Protein AF-A0A8J2NSH9-F1 (afdb_monomer)

Mean predicted aligned error: 5.48 Å

Nearest PDB structures (foldseek):
  3hug-assembly1_C  TM=7.526E-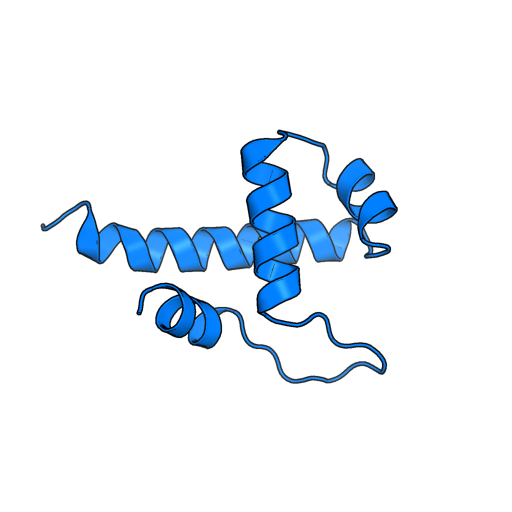01  e=5.585E-01  Mycobacterium tuberculosis H37Rv
  3hug-assembly6_K  TM=7.283E-01  e=6.255E-01  Mycobacterium tuberculosis H37Rv
  3hug-assembly6_A  TM=7.447E-01  e=6.620E-01  Mycobacterium tuberculosis H37Rv
  6kon-assembly1_F  TM=7.539E-01  e=2.891E+00  Mycobacterium tuberculosis H37Rv
  3po4-assembly1_A  TM=5.911E-01  e=2.581E+00  Thermus aquaticus

Foldseek 3Di:
DVLVQLQVQLDDDCPDPDDQHSVNLVVLLVCCVVPVDQLVVSCVVVVHDSVVSVVSNVSSVVSVCVSCCVVVPDD

Secondary structure (DSSP, 8-state):
-HHHHHHHHH-----SSSPPPHHHHHHHHHHHHHH---HHHHHHHHT--HHHHHHHHHHHHHHHHHHHHHHH---

pLDDT: mean 85.85, std 9.1, range [58.72, 94.5]

Organism: NCBI:txid39272

Sequence (75 aa):
LIYTRILAKISHAPNHCRPITPLERLSITLRYLASGNSHISLALNYRVSPASISKIVREVMVAICEEFEKECLPV

Solvent-accessible surface area (backbone atoms only — not comparable to full-atom values): 4476 Å² total; per-residue (Å²): 116,67,66,63,61,50,41,70,72,58,56,73,82,73,88,49,102,74,57,81,46,45,66,55,44,49,50,56,32,52,48,38,71,76,65,69,58,56,52,61,61,49,15,67,74,70,74,42,58,41,70,55,46,53,51,40,37,52,53,51,49,50,50,47,48,66,57,44,44,71,71,76,52,79,125

Structure (mmCIF, N/CA/C/O backbone):
data_AF-A0A8J2NSH9-F1
#
_entry.id   AF-A0A8J2NSH9-F1
#
loop_
_atom_site.group_PDB
_atom_site.id
_atom_site.type_symbol
_atom_site.label_atom_id
_atom_site.label_alt_id
_atom_site.label_comp_id
_atom_site.label_asym_id
_atom_site.label_entity_id
_atom_site.label_seq_id
_atom_site.pdbx_PDB_ins_code
_atom_site.Cartn_x
_atom_site.Cartn_y
_atom_site.Cartn_z
_atom_site.occupancy
_atom_site.B_iso_or_equiv
_atom_site.auth_seq_id
_atom_site.auth_comp_id
_atom_site.auth_asym_id
_atom_site.auth_atom_id
_atom_site.pdbx_PDB_model_num
ATOM 1 N N . LEU A 1 1 ? -13.789 -13.540 0.086 1.00 60.38 1 LEU A N 1
ATOM 2 C CA . LEU A 1 1 ? -14.847 -12.518 -0.098 1.00 60.38 1 LEU A CA 1
ATOM 3 C C . LEU A 1 1 ? -14.334 -11.095 0.155 1.00 60.38 1 LEU A C 1
ATOM 5 O O . LEU A 1 1 ? -14.479 -10.268 -0.730 1.00 60.38 1 LEU A O 1
ATOM 9 N N . ILE A 1 2 ? -13.664 -10.802 1.278 1.00 66.19 2 ILE A N 1
ATOM 10 C CA . ILE A 1 2 ? -13.058 -9.468 1.520 1.00 66.19 2 ILE A CA 1
ATOM 11 C C . ILE A 1 2 ? -11.813 -9.220 0.649 1.00 66.19 2 ILE A C 1
ATOM 13 O O . ILE A 1 2 ? -11.678 -8.162 0.040 1.00 66.19 2 ILE A O 1
ATOM 17 N N . TYR A 1 3 ? -10.948 -10.230 0.501 1.00 71.50 3 TYR A N 1
ATOM 18 C CA . TYR A 1 3 ? -9.741 -10.152 -0.337 1.00 71.50 3 TYR A CA 1
ATOM 19 C C . TYR A 1 3 ? -10.029 -9.693 -1.778 1.00 71.50 3 TYR A C 1
ATOM 21 O O . TYR A 1 3 ? -9.332 -8.831 -2.300 1.00 71.50 3 TYR A O 1
ATOM 29 N N . THR A 1 4 ? -11.090 -10.213 -2.401 1.00 78.88 4 THR A N 1
ATOM 30 C CA . THR A 1 4 ? -11.477 -9.877 -3.780 1.00 78.88 4 THR A CA 1
ATOM 31 C C . THR A 1 4 ? -11.989 -8.442 -3.923 1.00 78.88 4 THR A C 1
ATOM 33 O O . THR A 1 4 ? -11.730 -7.814 -4.945 1.00 78.88 4 THR A O 1
ATOM 36 N N . ARG A 1 5 ? -12.670 -7.907 -2.897 1.00 79.62 5 ARG A N 1
ATOM 37 C CA . ARG A 1 5 ? -13.171 -6.520 -2.872 1.00 79.62 5 ARG A CA 1
ATOM 38 C C . ARG A 1 5 ? -12.010 -5.524 -2.815 1.00 79.62 5 ARG A C 1
ATOM 40 O O . ARG A 1 5 ? -11.959 -4.583 -3.600 1.00 79.62 5 ARG A O 1
ATOM 47 N N . ILE A 1 6 ? -11.025 -5.799 -1.959 1.00 82.56 6 ILE A N 1
ATOM 48 C CA . ILE A 1 6 ? -9.826 -4.961 -1.825 1.00 82.56 6 ILE A CA 1
ATOM 49 C C . ILE A 1 6 ? -8.950 -5.056 -3.081 1.00 82.56 6 ILE A C 1
ATOM 51 O O . ILE A 1 6 ? -8.450 -4.033 -3.545 1.00 82.56 6 ILE A O 1
ATOM 55 N N . LEU A 1 7 ? -8.800 -6.252 -3.672 1.00 81.38 7 LEU A N 1
ATOM 56 C CA . LEU A 1 7 ? -7.964 -6.453 -4.863 1.00 81.38 7 LEU A CA 1
ATOM 57 C C . LEU A 1 7 ? -8.375 -5.553 -6.030 1.00 81.38 7 LEU A C 1
ATOM 59 O O . LEU A 1 7 ? -7.510 -5.018 -6.719 1.00 81.38 7 LEU A O 1
ATOM 63 N N . ALA A 1 8 ? -9.684 -5.378 -6.229 1.00 79.56 8 ALA A N 1
ATOM 64 C CA . ALA A 1 8 ? -10.227 -4.537 -7.288 1.00 79.56 8 ALA A CA 1
ATOM 65 C C . ALA A 1 8 ? -9.835 -3.059 -7.123 1.00 79.56 8 ALA A C 1
ATOM 67 O O . ALA A 1 8 ? -9.608 -2.381 -8.121 1.00 79.56 8 ALA A O 1
ATOM 68 N N . LYS A 1 9 ? -9.699 -2.570 -5.882 1.00 81.62 9 LYS A N 1
ATOM 69 C CA . LYS A 1 9 ? -9.323 -1.176 -5.594 1.00 81.62 9 LYS A CA 1
ATOM 70 C C . LYS A 1 9 ? -7.826 -0.899 -5.713 1.00 81.62 9 LYS A C 1
ATOM 72 O O . LYS A 1 9 ? -7.446 0.215 -6.043 1.00 81.62 9 LYS A O 1
ATOM 77 N N . ILE A 1 10 ? -6.981 -1.894 -5.441 1.00 84.25 10 ILE A N 1
ATOM 78 C CA . ILE A 1 10 ? -5.514 -1.729 -5.391 1.00 84.25 10 ILE A CA 1
ATOM 79 C C . ILE A 1 10 ? -4.800 -2.263 -6.644 1.00 84.25 10 ILE A C 1
ATOM 81 O O . ILE A 1 10 ? -3.565 -2.348 -6.662 1.00 84.25 10 ILE A O 1
ATOM 85 N N . SER A 1 11 ? -5.559 -2.679 -7.663 1.00 84.06 11 SER A N 1
ATOM 86 C CA . SER A 1 11 ? -5.031 -3.207 -8.921 1.00 84.06 11 SER A CA 1
ATOM 87 C C . SER A 1 11 ? -4.615 -2.084 -9.864 1.00 84.06 11 SER A C 1
ATOM 89 O O . SER A 1 11 ? -5.403 -1.197 -10.173 1.00 84.06 11 SER A O 1
ATOM 91 N N . HIS A 1 12 ? -3.374 -2.149 -10.352 1.00 80.12 12 HIS A N 1
ATOM 92 C CA . HIS A 1 12 ? -2.809 -1.191 -11.307 1.00 80.12 12 HIS A CA 1
ATOM 93 C C . HIS A 1 12 ? -2.477 -1.868 -12.628 1.00 80.12 12 HIS A C 1
ATOM 95 O O . HIS A 1 12 ? -2.154 -3.057 -12.664 1.00 80.12 12 HIS A O 1
ATOM 101 N N . ALA A 1 13 ? -2.505 -1.085 -13.707 1.00 77.56 13 ALA A N 1
ATOM 102 C CA . ALA A 1 13 ? -2.027 -1.537 -15.004 1.00 77.56 13 ALA A CA 1
ATOM 103 C C . ALA A 1 13 ? -0.524 -1.886 -14.924 1.00 77.56 13 ALA A C 1
ATOM 105 O O . ALA A 1 13 ? 0.262 -1.103 -14.373 1.00 77.56 13 ALA A O 1
ATOM 106 N N . PRO A 1 14 ? -0.095 -3.046 -15.454 1.00 79.19 14 PRO A N 1
ATOM 107 C CA . PRO A 1 14 ? 1.297 -3.471 -15.407 1.00 79.19 14 PRO A CA 1
ATOM 108 C C . PRO A 1 14 ? 2.141 -2.709 -16.441 1.00 79.19 14 PRO A C 1
ATOM 110 O O . PRO A 1 14 ? 2.496 -3.234 -17.489 1.00 79.19 14 PRO A O 1
ATOM 113 N N . ASN A 1 15 ? 2.487 -1.459 -16.131 1.00 78.38 15 ASN A N 1
ATOM 114 C CA . ASN A 1 15 ? 3.253 -0.575 -17.024 1.00 78.38 15 ASN A CA 1
ATOM 115 C C . ASN A 1 15 ? 4.781 -0.722 -16.871 1.00 78.38 15 ASN A C 1
ATOM 117 O O . ASN A 1 15 ? 5.550 0.041 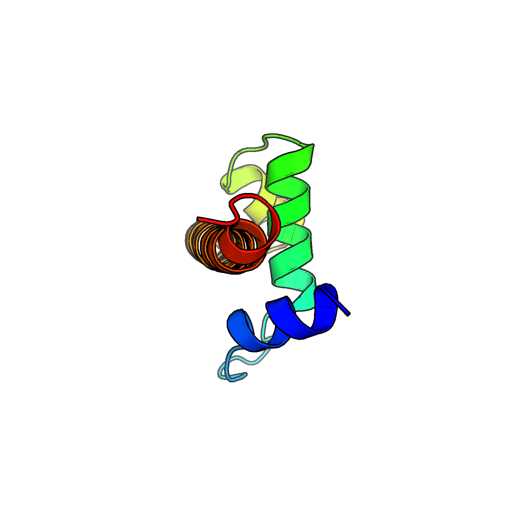-17.454 1.00 78.38 15 ASN A O 1
ATOM 121 N N . HIS A 1 16 ? 5.238 -1.668 -16.050 1.00 80.38 16 HIS A N 1
ATOM 122 C CA . HIS A 1 16 ? 6.646 -1.866 -15.707 1.00 80.38 16 HIS A CA 1
ATOM 123 C C . HIS A 1 16 ? 7.085 -3.294 -16.025 1.00 80.38 16 HIS A C 1
ATOM 125 O O . HIS A 1 16 ? 6.278 -4.214 -15.950 1.00 80.38 16 HIS A O 1
ATOM 131 N N . CYS A 1 17 ? 8.385 -3.500 -16.269 1.00 79.81 17 CYS A N 1
ATOM 132 C CA . CYS A 1 17 ? 8.949 -4.837 -16.505 1.00 79.81 17 CYS A CA 1
ATOM 133 C C . CYS A 1 17 ? 8.708 -5.812 -15.341 1.00 79.81 17 CYS A C 1
ATOM 135 O O . CYS A 1 17 ? 8.646 -7.019 -15.548 1.00 79.81 17 CYS A O 1
ATOM 137 N N . ARG A 1 18 ? 8.574 -5.292 -14.113 1.00 83.44 18 ARG A N 1
ATOM 138 C CA . ARG A 1 18 ? 8.188 -6.066 -12.931 1.00 83.44 18 ARG A CA 1
ATOM 139 C C . ARG A 1 18 ? 7.110 -5.310 -12.149 1.00 83.44 18 ARG A C 1
ATOM 141 O O . ARG A 1 18 ? 7.448 -4.519 -11.267 1.00 83.44 18 ARG A O 1
ATOM 148 N N . PRO A 1 19 ? 5.828 -5.488 -12.498 1.00 86.44 19 PRO A N 1
ATOM 149 C CA . PRO A 1 19 ? 4.743 -4.839 -11.783 1.00 86.44 19 PRO A CA 1
ATOM 150 C C . PRO A 1 19 ? 4.617 -5.444 -10.383 1.00 86.44 19 PRO A C 1
ATOM 152 O O . PRO A 1 19 ? 4.751 -6.653 -10.205 1.00 86.44 19 PRO A O 1
ATOM 155 N N . ILE A 1 20 ? 4.357 -4.595 -9.390 1.00 89.12 20 ILE A N 1
ATOM 156 C CA . ILE A 1 20 ? 4.079 -5.051 -8.027 1.00 89.12 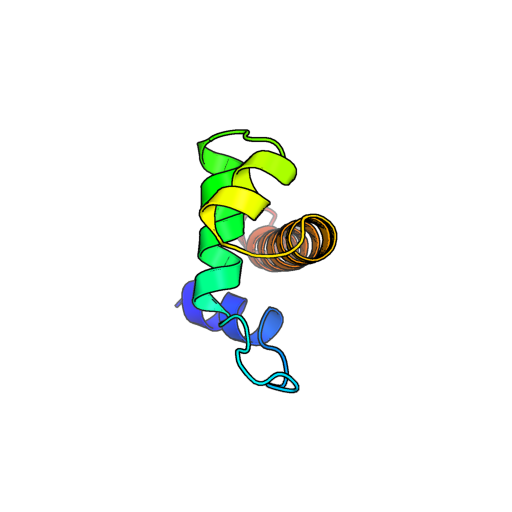20 ILE A CA 1
ATOM 157 C C . ILE A 1 20 ? 2.629 -5.516 -8.004 1.00 89.12 20 ILE A C 1
ATOM 159 O O . ILE A 1 20 ? 1.712 -4.730 -8.257 1.00 89.12 20 ILE A O 1
ATOM 163 N N . THR A 1 21 ? 2.420 -6.794 -7.717 1.00 89.50 21 THR A N 1
ATOM 164 C CA . THR A 1 21 ? 1.082 -7.383 -7.726 1.00 89.50 21 THR A CA 1
ATOM 165 C C . THR A 1 21 ? 0.208 -6.793 -6.611 1.00 89.50 21 THR A C 1
ATO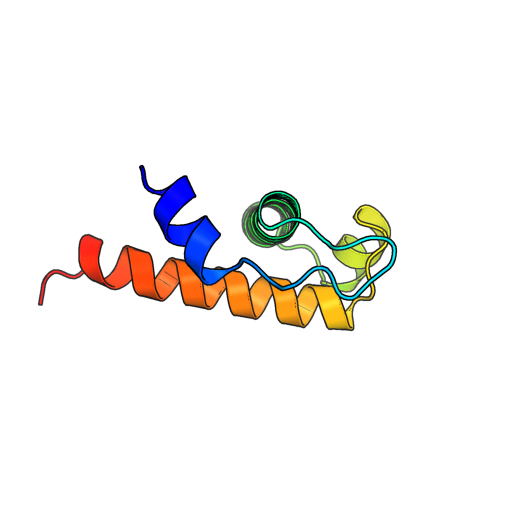M 167 O O . THR A 1 21 ? 0.721 -6.387 -5.563 1.00 89.50 21 THR A O 1
ATOM 170 N N . PRO A 1 22 ? -1.128 -6.783 -6.772 1.00 89.75 22 PRO A N 1
ATOM 171 C CA . PRO A 1 22 ? -2.054 -6.391 -5.704 1.00 89.75 22 PRO A CA 1
ATOM 172 C C . PRO A 1 22 ? -1.792 -7.127 -4.382 1.00 89.75 22 PRO A C 1
ATOM 174 O O . PRO A 1 22 ? -1.852 -6.540 -3.303 1.00 89.75 22 PRO A O 1
ATOM 177 N N . LEU A 1 23 ? -1.439 -8.414 -4.469 1.00 88.81 23 LEU A N 1
ATOM 178 C CA . LEU A 1 23 ? -1.108 -9.243 -3.315 1.00 88.81 23 LEU A CA 1
ATOM 179 C C . LEU A 1 23 ? 0.180 -8.779 -2.618 1.00 88.81 23 LEU A C 1
ATOM 181 O O . LEU A 1 23 ? 0.210 -8.683 -1.393 1.00 88.81 23 LEU A O 1
ATOM 185 N N . GLU A 1 24 ? 1.232 -8.455 -3.375 1.00 91.06 24 GLU A N 1
ATOM 186 C CA . GLU A 1 24 ? 2.471 -7.904 -2.813 1.00 91.06 24 GLU A CA 1
ATOM 187 C C . GLU A 1 24 ? 2.230 -6.544 -2.151 1.00 91.06 24 GLU A C 1
ATOM 189 O O . GLU A 1 24 ? 2.718 -6.304 -1.048 1.00 91.06 24 GLU A O 1
ATOM 194 N N . ARG A 1 25 ? 1.420 -5.675 -2.769 1.00 92.25 25 ARG A N 1
ATOM 195 C CA . ARG A 1 25 ? 1.035 -4.368 -2.204 1.00 92.25 25 ARG A CA 1
ATOM 196 C C . ARG A 1 25 ? 0.326 -4.524 -0.856 1.00 92.25 25 ARG A C 1
ATOM 198 O O . ARG A 1 25 ? 0.652 -3.821 0.105 1.00 92.25 25 ARG A O 1
ATOM 205 N N . LEU A 1 26 ? -0.587 -5.491 -0.761 1.00 91.62 26 LEU A N 1
ATOM 206 C CA . LEU A 1 26 ? -1.253 -5.835 0.493 1.00 91.62 26 LEU A CA 1
ATOM 207 C C . LEU A 1 26 ? -0.268 -6.405 1.524 1.00 91.62 26 LEU A C 1
ATOM 209 O O . LEU A 1 26 ? -0.288 -5.984 2.677 1.00 91.62 26 LEU A O 1
ATOM 213 N N . SER A 1 27 ? 0.632 -7.305 1.117 1.00 92.25 27 SER A N 1
ATOM 214 C CA . SER A 1 27 ? 1.652 -7.890 2.000 1.00 92.25 27 SER A CA 1
ATOM 215 C C . SER A 1 27 ? 2.572 -6.830 2.613 1.00 92.25 27 SER A C 1
ATOM 217 O O . SER A 1 27 ? 2.806 -6.857 3.822 1.00 92.25 27 SER A O 1
ATOM 219 N N . ILE A 1 28 ? 3.049 -5.875 1.806 1.00 93.38 28 ILE A N 1
ATOM 220 C CA . ILE A 1 28 ? 3.881 -4.751 2.266 1.00 93.38 28 ILE A CA 1
ATOM 221 C C . ILE A 1 28 ? 3.146 -3.961 3.353 1.00 93.38 28 ILE A C 1
ATOM 223 O O . ILE A 1 28 ? 3.725 -3.648 4.393 1.00 93.38 28 ILE A O 1
ATOM 227 N N . THR A 1 29 ? 1.862 -3.682 3.130 1.00 93.38 29 THR A N 1
ATOM 228 C CA . THR A 1 29 ? 1.038 -2.884 4.047 1.00 93.38 29 THR A CA 1
ATOM 229 C C . THR A 1 29 ? 0.730 -3.642 5.337 1.00 93.38 29 THR A C 1
ATOM 231 O O . THR A 1 29 ? 0.886 -3.092 6.421 1.00 93.38 29 THR A O 1
ATOM 234 N N . LEU A 1 30 ? 0.381 -4.928 5.2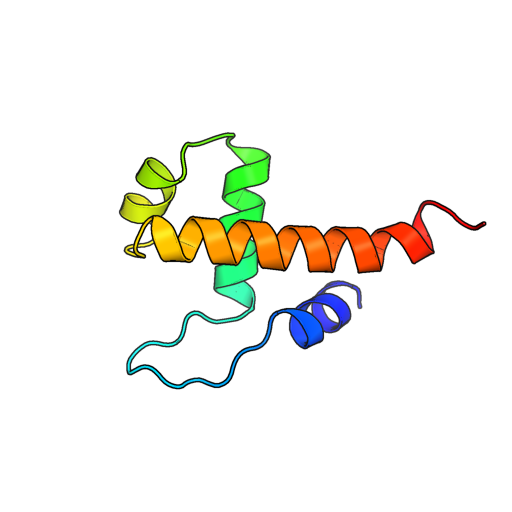56 1.00 91.94 30 LEU A N 1
ATOM 235 C CA . LEU A 1 30 ? 0.179 -5.766 6.441 1.00 91.94 30 LEU A CA 1
ATOM 236 C C . LEU A 1 30 ? 1.457 -5.898 7.269 1.00 91.94 30 LEU A C 1
ATOM 238 O O . LEU A 1 30 ? 1.400 -5.837 8.494 1.00 91.94 30 LEU A O 1
ATOM 242 N N . ARG A 1 31 ? 2.622 -6.023 6.622 1.00 93.44 31 ARG A N 1
ATOM 243 C CA . ARG A 1 31 ? 3.903 -6.032 7.336 1.00 93.44 31 ARG A CA 1
ATOM 244 C C . ARG A 1 31 ? 4.191 -4.689 8.002 1.00 93.44 31 ARG A C 1
ATOM 246 O O . ARG A 1 31 ? 4.682 -4.678 9.126 1.00 93.44 31 ARG A O 1
ATOM 253 N N . TYR A 1 32 ? 3.881 -3.574 7.340 1.00 93.75 32 TYR A N 1
ATOM 254 C CA . TYR A 1 32 ? 3.987 -2.248 7.947 1.00 93.75 32 TYR A CA 1
ATOM 255 C C . TYR A 1 32 ? 3.128 -2.141 9.217 1.00 93.75 32 TYR A C 1
ATOM 257 O O . TYR A 1 32 ? 3.644 -1.752 10.261 1.00 93.75 32 TYR A O 1
ATOM 265 N N . LEU A 1 33 ? 1.867 -2.580 9.155 1.00 91.25 33 LEU A N 1
ATOM 266 C CA . LEU A 1 33 ? 0.936 -2.558 10.288 1.00 91.25 33 LEU A CA 1
ATOM 267 C C . LEU A 1 33 ? 1.354 -3.489 11.433 1.00 91.25 33 LEU A C 1
ATOM 269 O O . LEU A 1 33 ? 1.273 -3.104 12.593 1.00 91.25 33 LEU A O 1
ATOM 273 N N . ALA A 1 34 ? 1.813 -4.701 11.120 1.00 93.56 34 ALA A N 1
ATOM 274 C CA . ALA A 1 34 ? 2.182 -5.688 12.131 1.00 93.56 34 ALA A CA 1
ATOM 275 C C . ALA A 1 34 ? 3.531 -5.391 12.805 1.00 93.56 34 ALA A C 1
ATOM 277 O O . ALA A 1 34 ? 3.712 -5.702 13.977 1.00 93.56 34 ALA A O 1
ATOM 278 N N . SER A 1 35 ? 4.503 -4.841 12.066 1.00 89.25 35 SER A N 1
ATOM 279 C CA . SER A 1 35 ? 5.872 -4.650 12.566 1.00 89.25 35 SER A CA 1
ATOM 280 C C . SER A 1 35 ? 6.201 -3.215 12.986 1.00 89.25 35 SER A C 1
ATOM 282 O O . SER A 1 35 ? 7.204 -3.023 13.664 1.00 89.25 35 SER A O 1
ATOM 284 N N . GLY A 1 36 ? 5.446 -2.202 12.541 1.00 84.81 36 GLY A N 1
ATOM 285 C CA . GLY A 1 36 ? 5.734 -0.787 12.831 1.00 84.81 36 GLY A CA 1
ATOM 286 C C . GLY A 1 36 ? 7.055 -0.263 12.242 1.00 84.81 36 GLY A C 1
ATOM 287 O O . GLY A 1 36 ? 7.570 0.766 12.671 1.00 84.81 36 GLY A O 1
ATOM 288 N N . ASN A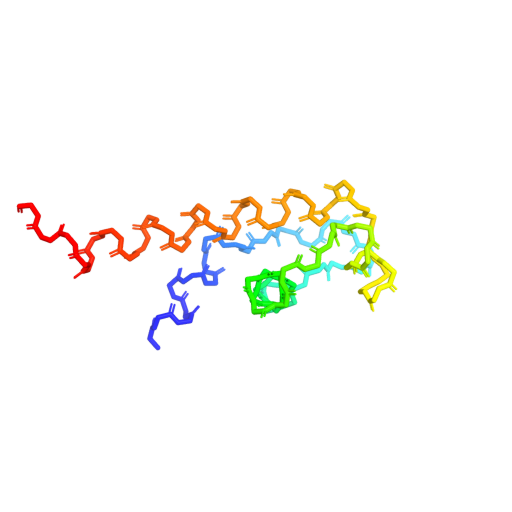 1 37 ? 7.638 -0.976 11.274 1.00 86.56 37 ASN A N 1
ATOM 289 C CA . ASN A 1 37 ? 8.924 -0.627 10.671 1.00 86.56 37 ASN A CA 1
ATOM 290 C C . ASN A 1 37 ? 8.850 0.656 9.828 1.00 86.56 37 ASN A C 1
ATOM 292 O O . ASN A 1 37 ? 7.833 0.964 9.209 1.00 86.56 37 ASN A O 1
ATOM 296 N N . SER A 1 38 ? 9.978 1.361 9.709 1.00 91.31 38 SER A N 1
ATOM 297 C CA . SER A 1 38 ? 10.085 2.505 8.799 1.00 91.31 38 SER A CA 1
ATOM 298 C C . SER A 1 38 ? 9.960 2.082 7.328 1.00 91.31 38 SER A C 1
ATOM 300 O O . SER A 1 38 ? 10.316 0.964 6.938 1.00 91.31 38 SER A O 1
ATOM 302 N N . HIS A 1 39 ? 9.525 3.009 6.468 1.00 91.88 39 HIS A N 1
ATOM 303 C CA . HIS A 1 39 ? 9.431 2.766 5.021 1.00 91.88 39 HIS A CA 1
ATOM 304 C C . HIS A 1 39 ? 10.782 2.390 4.384 1.00 91.88 39 HIS A C 1
ATOM 306 O O . HIS A 1 39 ? 10.806 1.688 3.376 1.00 91.88 39 HIS A O 1
ATOM 312 N N . ILE A 1 40 ? 11.906 2.813 4.976 1.00 93.38 40 ILE A N 1
ATOM 313 C CA . ILE A 1 40 ? 13.259 2.471 4.511 1.00 93.38 40 ILE A CA 1
ATOM 314 C C . ILE A 1 40 ? 13.562 0.990 4.776 1.00 93.38 40 ILE A C 1
ATOM 316 O O . ILE A 1 40 ? 14.047 0.292 3.890 1.00 93.38 40 ILE A O 1
ATOM 320 N N . SER A 1 41 ? 13.221 0.485 5.965 1.00 93.12 41 SER A N 1
ATOM 321 C CA . SER A 1 41 ? 13.386 -0.936 6.302 1.00 93.12 41 SER A CA 1
ATOM 322 C C . SER A 1 41 ? 12.552 -1.832 5.376 1.00 93.12 41 SER A C 1
ATOM 324 O O . SER A 1 41 ? 13.027 -2.843 4.855 1.00 93.12 41 SER A O 1
ATOM 326 N N . LEU A 1 42 ? 11.318 -1.419 5.079 1.00 92.56 42 LEU A N 1
ATOM 327 C CA . LEU A 1 42 ? 10.465 -2.111 4.112 1.00 92.56 42 LEU A CA 1
ATOM 328 C C . LEU A 1 42 ? 11.040 -2.053 2.689 1.00 92.56 42 LEU A C 1
ATOM 330 O O . LEU A 1 42 ? 10.980 -3.051 1.972 1.00 92.56 42 LEU A O 1
ATOM 334 N N . ALA A 1 43 ? 11.639 -0.927 2.293 1.00 93.19 43 ALA A N 1
ATOM 335 C CA . ALA A 1 43 ? 12.227 -0.747 0.966 1.00 93.19 43 ALA A CA 1
ATOM 336 C C . ALA A 1 43 ? 13.359 -1.740 0.710 1.00 93.19 43 ALA A C 1
ATOM 338 O O . ALA A 1 43 ? 13.411 -2.365 -0.351 1.00 93.19 43 ALA A O 1
ATOM 339 N N . LEU A 1 44 ? 14.212 -1.947 1.714 1.00 92.88 44 LEU A N 1
ATOM 340 C CA . LEU A 1 44 ? 15.296 -2.923 1.660 1.00 92.88 44 LEU A CA 1
ATOM 341 C C . LEU A 1 44 ? 14.764 -4.362 1.601 1.00 92.88 44 LEU A C 1
ATOM 343 O O . LEU A 1 44 ? 15.224 -5.150 0.778 1.00 92.88 44 LEU A O 1
ATOM 347 N N . ASN A 1 45 ? 13.752 -4.686 2.411 1.00 92.25 45 ASN A N 1
ATOM 348 C CA . ASN A 1 45 ? 13.172 -6.031 2.465 1.00 92.25 45 ASN A CA 1
ATOM 349 C C . ASN A 1 45 ? 12.464 -6.441 1.166 1.00 92.25 45 ASN A C 1
ATOM 351 O O . ASN A 1 45 ? 12.614 -7.574 0.713 1.00 92.25 45 ASN A O 1
ATOM 355 N N . TYR A 1 46 ? 11.696 -5.532 0.565 1.00 90.75 46 TYR A N 1
ATOM 356 C CA . TYR A 1 46 ? 10.913 -5.819 -0.642 1.00 90.75 46 TYR A CA 1
ATOM 357 C C . TYR A 1 46 ? 11.620 -5.412 -1.940 1.00 90.75 46 TYR A C 1
ATOM 359 O O . TYR A 1 46 ? 11.105 -5.692 -3.019 1.00 90.75 46 TYR A O 1
ATOM 367 N N . ARG A 1 47 ? 12.804 -4.787 -1.858 1.00 92.19 47 ARG A N 1
ATOM 368 C CA . ARG A 1 47 ? 13.559 -4.246 -3.006 1.00 92.19 47 ARG A CA 1
ATOM 369 C C . ARG A 1 47 ? 12.731 -3.270 -3.848 1.00 92.19 47 ARG A C 1
ATOM 371 O O . ARG A 1 47 ? 12.776 -3.281 -5.076 1.00 92.19 47 ARG A O 1
ATOM 378 N N . VAL A 1 48 ? 11.966 -2.423 -3.168 1.00 91.25 48 VAL A N 1
ATOM 379 C CA . VAL A 1 48 ? 11.100 -1.395 -3.758 1.00 91.25 48 VAL A CA 1
ATOM 380 C C . VAL A 1 48 ? 11.559 -0.038 -3.242 1.00 91.25 48 VAL A C 1
ATOM 382 O O . VAL A 1 48 ? 11.992 0.071 -2.100 1.00 91.25 48 VAL A O 1
ATOM 385 N N . SER A 1 49 ? 11.473 1.018 -4.052 1.00 92.00 49 SER A N 1
ATOM 386 C CA . SER A 1 49 ? 11.889 2.348 -3.597 1.00 92.00 49 SER A CA 1
ATOM 387 C C . SER A 1 49 ? 11.046 2.829 -2.399 1.00 92.00 49 SER A C 1
ATOM 389 O O . SER A 1 49 ? 9.825 2.635 -2.398 1.00 92.00 49 SER A O 1
ATOM 391 N N . PRO A 1 50 ? 11.640 3.516 -1.400 1.00 92.44 50 PRO A N 1
ATOM 392 C CA . PRO A 1 50 ? 10.904 4.008 -0.227 1.00 92.44 50 PRO A CA 1
ATOM 393 C C . PRO A 1 50 ? 9.708 4.896 -0.592 1.00 92.44 50 PRO A C 1
ATOM 395 O O . PRO A 1 50 ? 8.662 4.846 0.054 1.00 92.44 50 PRO A O 1
ATOM 398 N N . ALA A 1 51 ? 9.839 5.673 -1.674 1.00 93.69 51 ALA A N 1
ATOM 399 C CA . ALA A 1 51 ? 8.763 6.501 -2.210 1.00 93.69 51 ALA A CA 1
ATOM 400 C C . ALA A 1 51 ? 7.574 5.664 -2.710 1.00 93.69 51 ALA A C 1
ATOM 402 O O . ALA A 1 51 ? 6.421 6.018 -2.464 1.00 93.69 51 ALA A O 1
ATOM 403 N N . SER A 1 52 ? 7.843 4.538 -3.377 1.00 92.50 52 SER A N 1
ATOM 404 C CA . SER A 1 52 ? 6.794 3.628 -3.842 1.00 92.50 52 SER A CA 1
ATOM 405 C C . SER A 1 52 ? 6.123 2.919 -2.675 1.00 92.50 52 SER A C 1
ATOM 407 O O . SER A 1 52 ? 4.905 2.805 -2.676 1.00 92.50 52 SER A O 1
ATOM 409 N N . ILE A 1 53 ? 6.877 2.516 -1.647 1.00 94.31 53 ILE A N 1
ATOM 410 C CA . ILE A 1 53 ? 6.292 1.925 -0.433 1.00 94.31 53 ILE A CA 1
ATOM 411 C C . ILE A 1 53 ? 5.363 2.909 0.266 1.00 94.31 53 ILE A C 1
ATOM 413 O O . ILE A 1 53 ? 4.239 2.540 0.581 1.00 94.31 53 ILE A O 1
ATOM 417 N N . SER A 1 54 ? 5.784 4.163 0.441 1.00 94.50 54 SER A N 1
ATOM 418 C CA . SER A 1 54 ? 4.932 5.204 1.027 1.00 94.50 54 SER A CA 1
ATOM 419 C C . SER A 1 54 ? 3.606 5.359 0.265 1.00 94.50 54 SER A C 1
ATOM 421 O O . SER A 1 54 ? 2.536 5.401 0.873 1.00 94.50 54 SER A O 1
ATOM 423 N N . LYS A 1 55 ? 3.659 5.365 -1.077 1.00 93.69 55 LYS A N 1
ATOM 424 C CA . LYS A 1 55 ? 2.457 5.401 -1.927 1.00 93.69 55 LYS A CA 1
ATOM 425 C C . LYS A 1 55 ? 1.592 4.151 -1.761 1.00 93.69 55 LYS A C 1
ATOM 427 O O . LYS A 1 55 ? 0.391 4.285 -1.562 1.00 93.69 55 LYS A O 1
ATOM 432 N N . ILE A 1 56 ? 2.198 2.964 -1.812 1.00 93.25 56 ILE A N 1
ATOM 433 C CA . ILE A 1 56 ? 1.504 1.675 -1.679 1.00 93.25 56 ILE A CA 1
ATOM 434 C C . ILE A 1 56 ? 0.787 1.588 -0.334 1.00 93.25 56 ILE A C 1
ATOM 436 O O . ILE A 1 56 ? -0.406 1.313 -0.308 1.00 93.25 56 ILE A O 1
ATOM 440 N N . VAL A 1 57 ? 1.491 1.858 0.768 1.00 93.56 57 VAL A N 1
ATOM 441 C CA . VAL A 1 57 ? 0.929 1.787 2.122 1.00 93.56 57 VAL A CA 1
ATOM 442 C C . VAL A 1 57 ? -0.260 2.732 2.250 1.00 93.56 57 VAL A C 1
ATOM 444 O O . VAL A 1 57 ? -1.321 2.314 2.704 1.00 93.56 57 VAL A O 1
ATOM 447 N N . ARG A 1 58 ? -0.123 3.984 1.794 1.00 93.75 58 ARG A N 1
ATOM 448 C CA . ARG A 1 58 ? -1.219 4.959 1.835 1.00 93.75 58 ARG A CA 1
ATOM 449 C C . ARG A 1 58 ? -2.428 4.497 1.023 1.00 93.75 58 ARG A C 1
ATOM 451 O O . ARG A 1 58 ? -3.541 4.538 1.528 1.00 93.75 58 ARG A O 1
ATOM 458 N N . GLU A 1 59 ? -2.211 4.065 -0.213 1.00 93.12 59 GLU A N 1
ATOM 459 C CA . GLU A 1 59 ? -3.284 3.634 -1.112 1.00 93.12 59 GLU A CA 1
ATOM 460 C C . GLU A 1 59 ? -4.036 2.417 -0.561 1.00 93.12 59 GLU A C 1
ATOM 462 O O . GLU A 1 59 ? -5.263 2.411 -0.505 1.00 93.12 59 GLU A O 1
ATOM 467 N N . VAL A 1 60 ? -3.300 1.405 -0.099 1.00 93.19 60 VAL A N 1
ATOM 468 C CA . VAL A 1 60 ? -3.888 0.181 0.452 1.00 93.19 60 VAL A CA 1
ATOM 469 C C . VAL A 1 60 ? -4.620 0.476 1.760 1.00 93.19 60 VAL A C 1
ATOM 471 O O . VAL A 1 60 ? -5.710 -0.049 1.960 1.00 93.19 60 VAL A O 1
ATOM 474 N N . MET A 1 61 ? -4.082 1.333 2.635 1.00 91.12 61 MET A N 1
ATOM 475 C CA . MET A 1 61 ? -4.783 1.725 3.862 1.00 91.12 61 MET A CA 1
ATOM 476 C C . MET A 1 61 ? -6.087 2.471 3.579 1.00 91.12 61 MET A C 1
ATOM 478 O O . MET A 1 61 ? -7.086 2.166 4.219 1.00 91.12 61 MET A O 1
ATOM 482 N N . VAL A 1 62 ? -6.107 3.394 2.611 1.00 91.50 62 VAL A 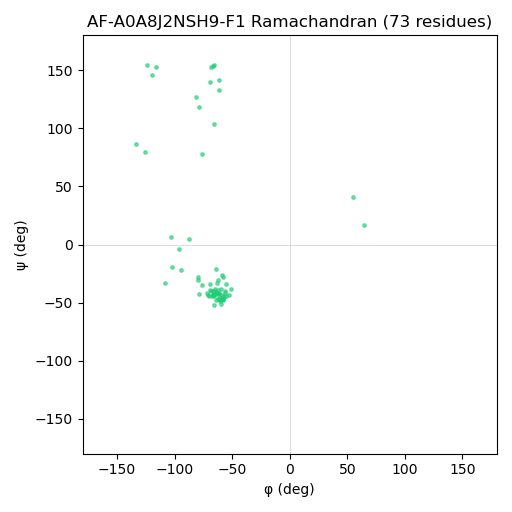N 1
ATOM 483 C CA . VA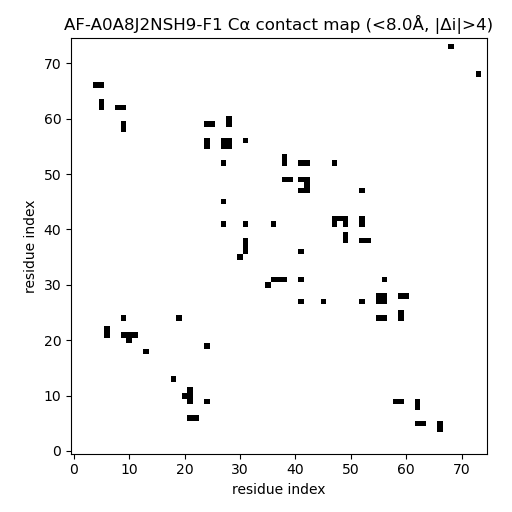L A 1 62 ? -7.346 4.078 2.201 1.00 91.50 62 VAL A CA 1
ATOM 484 C C . VAL A 1 62 ? -8.363 3.066 1.682 1.00 91.50 62 VAL A C 1
ATOM 486 O O . VAL A 1 62 ? -9.498 3.053 2.148 1.00 91.50 62 VAL A O 1
ATOM 489 N N . ALA A 1 63 ? -7.945 2.159 0.794 1.00 90.00 63 ALA A N 1
ATOM 490 C CA . ALA A 1 63 ? -8.826 1.123 0.266 1.00 90.00 63 ALA A CA 1
ATOM 491 C C . ALA A 1 63 ? -9.396 0.217 1.371 1.00 90.00 63 ALA A C 1
ATOM 493 O O . ALA A 1 63 ? -10.566 -0.151 1.300 1.00 90.00 63 ALA A O 1
ATOM 494 N N . ILE A 1 64 ? -8.593 -0.124 2.387 1.00 88.25 64 ILE A N 1
ATOM 495 C CA . ILE A 1 64 ? -9.042 -0.889 3.558 1.00 88.25 64 ILE A CA 1
ATOM 496 C C . ILE A 1 64 ? -10.049 -0.074 4.372 1.00 88.25 64 ILE A C 1
ATOM 498 O O . ILE A 1 64 ? -11.136 -0.578 4.635 1.00 88.25 64 ILE A O 1
ATOM 502 N N . CYS A 1 65 ? -9.729 1.168 4.744 1.00 88.19 65 CYS A N 1
ATOM 503 C CA . CYS A 1 65 ? -10.624 2.003 5.544 1.00 88.19 65 CYS A CA 1
ATOM 504 C C . CYS A 1 65 ? -11.975 2.209 4.857 1.00 88.19 65 CYS A C 1
ATOM 506 O O . CYS A 1 65 ? -12.995 1.972 5.481 1.00 88.19 65 CYS A O 1
ATOM 508 N N . GLU A 1 66 ? -12.006 2.546 3.568 1.00 87.19 66 GLU A N 1
ATOM 509 C CA . GLU A 1 66 ? -13.263 2.717 2.826 1.00 87.19 66 GLU A CA 1
ATOM 510 C C . GLU A 1 66 ? -14.105 1.437 2.738 1.00 87.19 66 GLU A C 1
ATOM 512 O O . GLU A 1 66 ? -15.327 1.495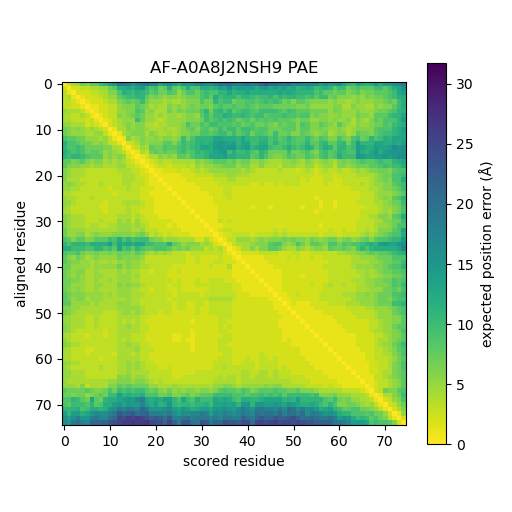 2.585 1.00 87.19 66 GLU A O 1
ATOM 517 N N . GLU A 1 67 ? -13.454 0.273 2.733 1.00 84.94 67 GLU A N 1
ATOM 518 C CA . GLU A 1 67 ? -14.150 -1.008 2.657 1.00 84.94 67 GLU A CA 1
ATOM 519 C C . GLU A 1 67 ? -14.722 -1.411 4.015 1.00 84.94 67 GLU A C 1
ATOM 521 O O . GLU A 1 67 ? -15.861 -1.867 4.088 1.00 84.94 67 GLU A O 1
ATOM 526 N N . PHE A 1 68 ? -13.941 -1.208 5.078 1.00 80.94 68 PHE A N 1
ATOM 527 C CA . PHE A 1 68 ? -14.318 -1.537 6.448 1.00 80.94 68 PHE A CA 1
ATOM 528 C C . PHE A 1 68 ? -15.229 -0.492 7.092 1.00 80.94 68 PHE A C 1
ATOM 530 O O . PHE A 1 68 ? -16.029 -0.861 7.941 1.00 80.94 68 PHE A O 1
ATOM 537 N N . GLU A 1 69 ? -15.172 0.781 6.697 1.00 80.06 69 GLU A N 1
ATOM 538 C CA . GLU A 1 69 ? -16.063 1.834 7.208 1.00 80.06 69 GLU A CA 1
ATOM 539 C C . GLU A 1 69 ? -17.530 1.455 6.989 1.00 80.06 69 GLU A C 1
ATOM 541 O O . GLU A 1 69 ? -18.336 1.532 7.910 1.00 80.06 69 GLU A O 1
ATOM 546 N N . LYS A 1 70 ? -17.842 0.902 5.813 1.00 70.12 70 LYS A N 1
ATOM 547 C CA . LYS A 1 70 ? -19.182 0.410 5.460 1.00 70.12 70 LYS A CA 1
ATOM 548 C C . LYS A 1 70 ? -19.662 -0.764 6.314 1.00 70.12 70 LYS A C 1
ATOM 550 O O . LYS A 1 70 ? -20.855 -1.045 6.331 1.00 70.12 70 LYS A O 1
ATOM 555 N N . GLU A 1 71 ? -18.743 -1.491 6.942 1.00 70.25 71 GLU A N 1
ATOM 556 C CA . GLU A 1 71 ? -19.024 -2.751 7.636 1.00 70.25 71 GLU A CA 1
ATOM 557 C C . GLU A 1 71 ? -18.933 -2.600 9.166 1.00 70.25 71 GLU A C 1
ATOM 559 O O . GLU A 1 71 ? -19.708 -3.219 9.889 1.00 70.25 71 GLU A O 1
ATOM 564 N N . CYS A 1 72 ? -18.041 -1.738 9.668 1.00 65.62 72 CYS A N 1
ATOM 565 C CA . CYS A 1 72 ? -17.839 -1.480 11.097 1.00 65.62 72 CYS A CA 1
ATOM 566 C C . CYS A 1 72 ? -18.624 -0.280 11.643 1.00 65.62 72 CYS A C 1
ATOM 568 O O . CYS A 1 72 ? -18.846 -0.225 12.851 1.00 65.62 72 CYS A O 1
ATOM 570 N N . LEU A 1 73 ? -19.033 0.673 10.800 1.00 63.44 73 LEU A N 1
ATOM 571 C CA . LEU A 1 73 ? -19.824 1.838 11.203 1.00 63.44 73 LEU A CA 1
ATOM 572 C C . LEU A 1 73 ? -21.095 1.901 10.344 1.00 63.44 73 LEU A C 1
ATOM 574 O O . LEU A 1 73 ? -21.143 2.661 9.377 1.00 63.44 73 LEU A O 1
ATOM 578 N N . PRO A 1 74 ? -22.128 1.095 10.660 1.00 58.72 74 PRO A N 1
ATOM 579 C CA . PRO A 1 74 ? -23.443 1.308 10.078 1.00 58.72 74 PRO A CA 1
ATOM 580 C C . PRO A 1 74 ? -23.963 2.652 10.603 1.00 58.72 74 PRO A C 1
ATOM 582 O O . PRO A 1 74 ? -24.322 2.761 11.776 1.00 58.72 74 PRO A O 1
ATOM 585 N N . VAL A 1 75 ? -23.913 3.684 9.760 1.00 62.91 75 VAL A N 1
ATOM 586 C CA . VAL A 1 75 ? -24.622 4.948 10.008 1.00 62.91 75 VAL A CA 1
ATOM 587 C C . VAL A 1 75 ? -26.124 4.760 9.856 1.00 62.91 75 VAL A C 1
ATOM 589 O O . VAL A 1 75 ? -26.536 3.981 8.965 1.00 62.91 75 VAL A O 1
#

Radius of gyration: 13.07 Å; Cα contacts (8 Å, |Δi|>4): 50; chains: 1; bounding box: 40×19×30 Å